Protein AF-A0AAP0QEM9-F1 (afdb_monomer_lite)

pLDDT: mean 70.26, std 10.12, range [51.69, 87.62]

Sequence (65 aa):
MKPQLLVEASKATGSVKFYETAFGAVEISRNMETKRMVEQELNSRLSAPHFMSLPFPMILFSLFR

Foldseek 3Di:
DDDDDDDDPVCCVVVVVVCCVVPVDDDPDDDPDDPVNVVVVQVVLCPPVPLVPDPPVVNVVSNVD

Structure (mmCIF, N/CA/C/O backbone):
data_AF-A0AAP0QEM9-F1
#
_entry.id   AF-A0AAP0QEM9-F1
#
loop_
_atom_site.group_PDB
_atom_site.id
_atom_site.type_symbol
_atom_site.label_atom_id
_atom_site.label_alt_id
_atom_site.label_comp_id
_atom_site.label_asym_id
_atom_site.label_entity_id
_atom_site.label_seq_id
_atom_site.pdbx_PDB_ins_code
_atom_site.Cartn_x
_atom_site.Cartn_y
_atom_site.Cartn_z
_atom_site.occupancy
_atom_site.B_iso_or_equiv
_atom_site.auth_seq_id
_atom_site.auth_comp_id
_atom_site.auth_asym_id
_atom_site.auth_atom_id
_atom_site.pdbx_PDB_model_num
ATOM 1 N N . MET A 1 1 ? -17.640 -13.015 -1.865 1.00 72.56 1 MET A N 1
ATOM 2 C CA . MET A 1 1 ? -16.755 -11.954 -2.397 1.00 72.56 1 MET A CA 1
ATOM 3 C C . MET A 1 1 ? -16.173 -11.203 -1.209 1.00 72.56 1 MET A C 1
ATOM 5 O O . MET A 1 1 ? -16.958 -10.763 -0.379 1.00 72.56 1 MET A O 1
ATOM 9 N N . LYS A 1 2 ? -14.844 -11.130 -1.059 1.00 73.44 2 LYS A N 1
ATOM 10 C CA . LYS A 1 2 ? -14.205 -10.414 0.060 1.00 73.44 2 LYS A CA 1
ATOM 11 C C . LYS A 1 2 ? -13.775 -9.027 -0.444 1.00 73.44 2 LYS A C 1
ATOM 13 O O . LYS A 1 2 ? -13.028 -8.988 -1.422 1.00 73.44 2 LYS A O 1
ATOM 18 N N . PRO A 1 3 ? -14.275 -7.922 0.131 1.00 74.50 3 PRO A N 1
ATOM 19 C CA . PRO A 1 3 ? -13.934 -6.584 -0.339 1.00 74.50 3 PRO A CA 1
ATOM 20 C C . PRO A 1 3 ? -12.449 -6.295 -0.093 1.00 74.50 3 PRO A C 1
ATOM 22 O O . PRO A 1 3 ? -11.926 -6.591 0.980 1.00 74.50 3 PRO A O 1
ATOM 25 N N . GLN A 1 4 ? -11.777 -5.745 -1.104 1.00 77.81 4 GLN A N 1
ATOM 26 C CA . GLN A 1 4 ? -10.376 -5.325 -1.048 1.00 77.81 4 GLN A CA 1
ATOM 27 C C . GLN A 1 4 ? -10.320 -3.804 -1.201 1.00 77.81 4 GLN A C 1
ATOM 29 O O . GLN A 1 4 ? -11.036 -3.244 -2.031 1.00 77.81 4 GLN A O 1
ATOM 34 N N . LEU A 1 5 ? -9.490 -3.143 -0.395 1.00 77.19 5 LEU A N 1
ATOM 35 C CA . LEU A 1 5 ? -9.331 -1.691 -0.395 1.00 77.19 5 LEU A CA 1
ATOM 36 C C . LEU A 1 5 ? -7.861 -1.345 -0.616 1.00 77.19 5 LEU A C 1
ATOM 38 O O . LEU A 1 5 ? -6.994 -1.825 0.112 1.00 77.19 5 LEU A O 1
ATOM 42 N N . LEU A 1 6 ? -7.594 -0.492 -1.603 1.00 77.50 6 LEU A N 1
ATOM 43 C CA . LEU A 1 6 ? -6.259 0.027 -1.871 1.00 77.50 6 LEU A CA 1
ATOM 44 C C . LEU A 1 6 ? -6.069 1.350 -1.122 1.00 77.50 6 LEU A C 1
ATOM 46 O O . LEU A 1 6 ? -6.927 2.231 -1.179 1.00 77.50 6 LEU A O 1
ATOM 50 N N . VAL A 1 7 ? -4.957 1.476 -0.399 1.00 75.50 7 VAL A N 1
ATOM 51 C CA . VAL A 1 7 ? -4.644 2.643 0.432 1.00 75.50 7 VAL A CA 1
ATOM 52 C C . VAL A 1 7 ? -3.292 3.212 0.021 1.00 75.50 7 VAL A C 1
ATOM 54 O O . VAL A 1 7 ? -2.309 2.485 -0.081 1.00 75.50 7 VAL A O 1
ATOM 57 N N . GLU A 1 8 ? -3.244 4.528 -0.165 1.00 72.62 8 GLU A N 1
ATOM 58 C CA . GLU A 1 8 ? -2.022 5.274 -0.470 1.00 72.62 8 GLU A CA 1
ATOM 59 C C . GLU A 1 8 ? -0.924 5.083 0.588 1.00 72.62 8 GLU A C 1
ATOM 61 O O . GLU A 1 8 ? -1.165 5.214 1.795 1.00 72.62 8 GLU A O 1
ATOM 66 N N . ALA A 1 9 ? 0.313 4.855 0.134 1.00 67.38 9 ALA A N 1
ATOM 67 C CA . ALA A 1 9 ? 1.448 4.478 0.984 1.00 67.38 9 ALA A CA 1
ATOM 68 C C . ALA A 1 9 ? 1.739 5.498 2.101 1.00 67.38 9 ALA A C 1
ATOM 70 O O . ALA A 1 9 ? 2.044 5.120 3.233 1.00 67.38 9 ALA A O 1
ATOM 71 N N . SER A 1 10 ? 1.571 6.794 1.813 1.00 68.38 10 SER A N 1
ATOM 72 C CA . SER A 1 10 ? 1.780 7.886 2.777 1.00 68.38 10 SER A CA 1
ATOM 73 C C . SER A 1 10 ? 0.824 7.825 3.977 1.00 68.38 10 SER A C 1
ATOM 75 O O . SER A 1 10 ? 1.177 8.277 5.066 1.00 68.38 10 SER A O 1
ATOM 77 N N . LYS A 1 11 ? -0.367 7.239 3.803 1.00 72.44 11 LYS A N 1
ATOM 78 C CA . LYS A 1 11 ? -1.388 7.102 4.854 1.00 72.44 11 LYS A CA 1
ATOM 79 C C . LYS A 1 11 ? -1.602 5.652 5.299 1.00 72.44 11 LYS A C 1
ATOM 81 O O . LYS A 1 11 ? -2.352 5.422 6.247 1.00 72.44 11 LYS A O 1
ATOM 86 N N . ALA A 1 12 ? -0.903 4.696 4.683 1.00 75.00 12 ALA A N 1
ATOM 87 C CA . ALA A 1 12 ? -1.083 3.262 4.893 1.00 75.00 12 ALA A CA 1
ATOM 88 C C . ALA A 1 12 ? -1.040 2.866 6.373 1.00 75.00 12 ALA A C 1
ATOM 90 O O . ALA A 1 12 ? -1.946 2.200 6.851 1.00 75.00 12 ALA A O 1
ATOM 91 N N . THR A 1 13 ? -0.057 3.344 7.142 1.00 78.69 13 THR A N 1
ATOM 92 C CA . THR A 1 13 ? 0.076 2.970 8.561 1.00 78.69 13 THR A CA 1
ATOM 93 C C . THR A 1 13 ? -1.121 3.403 9.417 1.00 78.69 13 THR A C 1
ATOM 95 O O . THR A 1 13 ? -1.538 2.661 10.302 1.00 78.69 13 THR A O 1
ATOM 98 N N . GLY A 1 14 ? -1.673 4.597 9.180 1.00 83.25 14 GLY A N 1
ATOM 99 C CA . GLY A 1 14 ? -2.833 5.088 9.931 1.00 83.25 14 GLY A CA 1
ATOM 100 C C . GLY A 1 14 ? -4.122 4.390 9.505 1.00 83.25 14 GLY A C 1
ATOM 101 O O . GLY A 1 14 ? -4.920 3.980 10.343 1.00 83.25 14 GLY A O 1
ATOM 102 N N . SER A 1 15 ? -4.296 4.204 8.199 1.00 80.75 15 SER A N 1
ATOM 103 C CA . SER A 1 15 ? -5.476 3.557 7.637 1.00 80.75 15 SER A CA 1
ATOM 104 C C . SER A 1 15 ? -5.542 2.065 7.953 1.00 80.75 15 SER A C 1
ATOM 106 O O . SER A 1 15 ? -6.609 1.601 8.330 1.00 80.75 15 SER A O 1
ATOM 108 N N . VAL A 1 16 ? -4.433 1.322 7.868 1.00 81.62 16 VAL A N 1
ATOM 109 C CA . VAL A 1 16 ? -4.400 -0.107 8.231 1.00 81.62 16 VAL A CA 1
ATOM 110 C C . VAL A 1 16 ? -4.839 -0.286 9.684 1.00 81.62 16 VAL A C 1
ATOM 112 O O . VAL A 1 16 ? -5.778 -1.032 9.933 1.00 81.62 16 VAL A O 1
ATOM 115 N N . LYS A 1 17 ? -4.276 0.494 10.619 1.00 85.00 17 LYS A N 1
ATOM 116 C CA . LYS A 1 17 ? -4.682 0.466 12.036 1.00 85.00 17 LYS A CA 1
ATOM 117 C C . LYS A 1 17 ? -6.153 0.825 12.241 1.00 85.00 17 LYS A C 1
ATOM 119 O O . LYS A 1 17 ? -6.821 0.201 13.060 1.00 85.00 17 LYS A O 1
ATOM 124 N N . PHE A 1 18 ? -6.666 1.816 11.510 1.00 85.81 18 PHE A N 1
ATOM 125 C CA . PHE A 1 18 ? -8.082 2.175 11.563 1.00 85.81 18 PHE A CA 1
ATOM 126 C C . PHE A 1 18 ? -8.973 1.019 11.096 1.00 85.81 18 PHE A C 1
ATOM 128 O O . PHE A 1 18 ? -9.917 0.671 11.797 1.00 85.81 18 PHE A O 1
ATOM 135 N N . TYR A 1 19 ? -8.669 0.396 9.954 1.00 84.44 19 TYR A N 1
ATOM 136 C CA . TYR A 1 19 ? -9.484 -0.696 9.412 1.00 84.44 19 TYR A CA 1
ATOM 137 C C . TYR A 1 19 ? -9.371 -1.988 10.229 1.00 84.44 19 TYR A C 1
ATOM 139 O O . TYR A 1 19 ? -10.367 -2.690 10.405 1.00 84.44 19 TYR A O 1
ATOM 147 N N . GLU A 1 20 ? -8.194 -2.278 10.774 1.00 87.31 20 GLU A N 1
ATOM 148 C CA . GLU A 1 20 ? -7.985 -3.368 11.726 1.00 87.31 20 GLU A CA 1
ATOM 149 C C . GLU A 1 20 ? -8.823 -3.147 12.995 1.00 87.31 20 GLU A C 1
ATOM 151 O O . GLU A 1 20 ? -9.573 -4.029 13.403 1.00 87.31 20 GLU A O 1
ATOM 156 N N . THR A 1 21 ? -8.790 -1.938 13.562 1.00 87.62 21 THR A N 1
ATOM 157 C CA . THR A 1 21 ? -9.519 -1.613 14.802 1.00 87.62 21 THR A CA 1
ATOM 158 C C . THR A 1 21 ? -11.033 -1.539 14.595 1.00 87.62 21 THR A C 1
ATOM 160 O O . THR A 1 21 ? -11.796 -2.018 15.428 1.00 87.62 21 THR A O 1
ATOM 163 N N . ALA A 1 22 ? -11.489 -0.927 13.500 1.00 86.88 22 ALA A N 1
ATOM 164 C CA . ALA A 1 22 ? -12.910 -0.690 13.257 1.00 86.88 22 ALA A CA 1
ATOM 165 C C . ALA A 1 22 ? -13.637 -1.923 12.700 1.00 86.88 22 ALA A C 1
ATOM 167 O O . ALA A 1 22 ? -14.833 -2.079 12.938 1.00 86.88 22 ALA A O 1
ATOM 168 N N . PHE A 1 23 ? -12.936 -2.788 11.957 1.00 84.31 23 PHE A N 1
ATOM 169 C CA . PHE A 1 23 ? -13.565 -3.878 11.203 1.00 84.31 23 PHE A CA 1
ATOM 170 C C . PHE A 1 23 ? -12.864 -5.236 11.345 1.00 84.31 23 PHE A C 1
ATOM 172 O O . PHE A 1 23 ? -13.287 -6.194 10.698 1.00 84.31 23 PHE A O 1
ATOM 179 N N . GLY A 1 24 ? -11.794 -5.349 12.141 1.00 82.88 24 GLY A N 1
ATOM 180 C CA . GLY A 1 24 ? -10.997 -6.580 12.229 1.00 82.88 24 GLY A CA 1
ATOM 181 C C . GLY A 1 24 ? -10.318 -6.942 10.904 1.00 82.88 24 GLY A C 1
ATOM 182 O O . GLY A 1 24 ? -10.110 -8.120 10.611 1.00 82.88 24 GLY A O 1
ATOM 183 N N . ALA A 1 25 ? -10.053 -5.946 10.052 1.00 78.75 25 ALA A N 1
ATOM 184 C CA . ALA A 1 25 ? -9.444 -6.169 8.749 1.00 78.75 25 ALA A CA 1
ATOM 185 C C . ALA A 1 25 ? -7.996 -6.661 8.892 1.00 78.75 25 ALA A C 1
ATOM 187 O O . ALA A 1 25 ? -7.249 -6.186 9.740 1.00 78.75 25 ALA A O 1
ATOM 188 N N . VAL A 1 26 ? -7.597 -7.587 8.019 1.00 75.25 26 VAL A N 1
ATOM 189 C CA . VAL A 1 26 ? -6.236 -8.139 7.966 1.00 75.25 26 VAL A CA 1
ATOM 190 C C . VAL A 1 26 ? -5.520 -7.566 6.749 1.00 75.25 26 VAL A C 1
ATOM 192 O O . VAL A 1 26 ? -6.049 -7.619 5.637 1.00 75.25 26 VAL A O 1
ATOM 195 N N . GLU A 1 27 ? -4.319 -7.027 6.953 1.00 75.12 27 GLU A N 1
ATOM 196 C CA . GLU A 1 27 ? -3.451 -6.566 5.868 1.00 75.12 27 GLU A CA 1
ATOM 197 C C . GLU A 1 27 ? -2.983 -7.769 5.032 1.00 75.12 27 GLU A C 1
ATOM 199 O O . GLU A 1 27 ? -2.359 -8.692 5.547 1.00 75.12 27 GLU A O 1
ATOM 204 N N . ILE A 1 28 ? -3.320 -7.782 3.737 1.00 75.88 28 ILE A N 1
ATOM 205 C CA . ILE A 1 28 ? -3.005 -8.906 2.834 1.00 75.88 28 ILE A CA 1
ATOM 206 C C . ILE A 1 28 ? -1.627 -8.722 2.184 1.00 75.88 28 ILE A C 1
ATOM 208 O O . ILE A 1 28 ? -0.897 -9.688 1.982 1.00 75.88 28 ILE A O 1
ATOM 212 N N . SER A 1 29 ? -1.260 -7.485 1.849 1.00 70.62 29 SER A N 1
ATOM 213 C CA . SER A 1 29 ? 0.017 -7.167 1.212 1.00 70.62 29 SER A CA 1
ATOM 214 C C . SER A 1 29 ? 0.324 -5.683 1.344 1.00 70.62 29 SER A C 1
ATOM 216 O O . SER A 1 29 ? -0.557 -4.854 1.103 1.00 70.62 29 SER A O 1
ATOM 218 N N . ARG A 1 30 ? 1.584 -5.351 1.625 1.00 69.69 30 ARG A N 1
ATOM 219 C CA . ARG A 1 30 ? 2.069 -3.973 1.661 1.00 69.69 30 ARG A CA 1
ATOM 220 C C . ARG A 1 30 ? 3.116 -3.771 0.581 1.00 69.69 30 ARG A C 1
ATOM 222 O O . ARG A 1 30 ? 4.216 -4.306 0.681 1.00 69.69 30 ARG A O 1
ATOM 229 N N . ASN A 1 31 ? 2.782 -2.995 -0.444 1.00 67.69 31 ASN A N 1
ATOM 230 C CA . ASN A 1 31 ? 3.772 -2.588 -1.428 1.00 67.69 31 ASN A CA 1
ATOM 231 C C . ASN A 1 31 ? 4.561 -1.390 -0.870 1.00 67.69 31 ASN A C 1
ATOM 233 O O . ASN A 1 31 ? 4.030 -0.287 -0.754 1.00 67.69 31 ASN A O 1
ATOM 237 N N . MET A 1 32 ? 5.806 -1.643 -0.466 1.00 64.06 32 MET A N 1
ATOM 238 C CA . MET A 1 32 ? 6.738 -0.640 0.064 1.00 64.06 32 MET A CA 1
ATOM 239 C C . MET A 1 32 ? 7.718 -0.133 -1.003 1.00 64.06 32 MET A C 1
ATOM 241 O O . MET A 1 32 ? 8.697 0.526 -0.648 1.00 64.06 32 MET A O 1
ATOM 245 N N . GLU A 1 33 ? 7.469 -0.434 -2.283 1.00 57.19 33 GLU A N 1
ATOM 246 C CA . GLU A 1 33 ? 8.308 -0.019 -3.404 1.00 57.19 33 GLU A CA 1
ATOM 247 C C . GLU A 1 33 ? 8.424 1.511 -3.414 1.00 57.19 33 GLU A C 1
ATOM 249 O O . GLU A 1 33 ? 7.528 2.253 -3.824 1.00 57.19 33 GLU A O 1
ATOM 254 N N . THR A 1 34 ? 9.537 2.011 -2.887 1.00 57.03 34 THR A N 1
ATOM 255 C CA . THR A 1 34 ? 9.866 3.429 -2.973 1.00 57.03 34 THR A CA 1
ATOM 256 C C . THR A 1 34 ? 10.364 3.702 -4.384 1.00 57.03 34 THR A C 1
ATOM 258 O O . THR A 1 34 ? 11.014 2.861 -4.992 1.00 57.03 34 THR A O 1
ATOM 261 N N . LYS A 1 35 ? 10.134 4.909 -4.909 1.00 55.09 35 LYS A N 1
ATOM 262 C CA . LYS A 1 35 ? 10.620 5.333 -6.237 1.00 55.09 35 LYS A CA 1
ATOM 263 C C . LYS A 1 35 ? 12.118 5.020 -6.478 1.00 55.09 35 LYS A C 1
ATOM 265 O O . LYS A 1 35 ? 12.528 4.806 -7.611 1.00 55.09 35 LYS A O 1
ATOM 270 N N . ARG A 1 36 ? 12.920 4.944 -5.405 1.00 52.69 36 ARG A N 1
ATOM 271 C CA . ARG A 1 36 ? 14.335 4.539 -5.427 1.00 52.69 36 ARG A CA 1
ATOM 272 C C . ARG A 1 36 ? 14.582 3.049 -5.684 1.00 52.69 36 ARG A C 1
ATOM 274 O O . ARG A 1 36 ? 15.635 2.726 -6.214 1.00 52.69 36 ARG A O 1
ATOM 281 N N . MET A 1 37 ? 13.673 2.153 -5.308 1.00 51.69 37 MET A N 1
ATOM 282 C CA . MET A 1 37 ? 13.811 0.713 -5.563 1.00 51.69 37 MET A CA 1
ATOM 283 C C . MET A 1 37 ? 13.544 0.385 -7.038 1.00 51.69 37 MET A C 1
ATOM 285 O O . MET A 1 37 ? 14.314 -0.363 -7.631 1.00 51.69 37 MET A O 1
ATOM 289 N N . VAL A 1 38 ? 12.619 1.110 -7.680 1.00 52.78 38 VAL A N 1
ATOM 290 C CA . VAL A 1 38 ? 12.428 1.080 -9.141 1.00 52.78 38 VAL A CA 1
ATOM 291 C C . VAL A 1 38 ? 13.679 1.566 -9.879 1.00 52.78 38 VAL A C 1
ATOM 293 O O . VAL A 1 38 ? 14.100 0.950 -10.853 1.00 52.78 38 VAL A O 1
ATOM 296 N N . GLU A 1 39 ? 14.321 2.642 -9.407 1.00 54.62 39 GLU A N 1
ATOM 297 C CA . GLU A 1 39 ? 15.602 3.106 -9.964 1.00 54.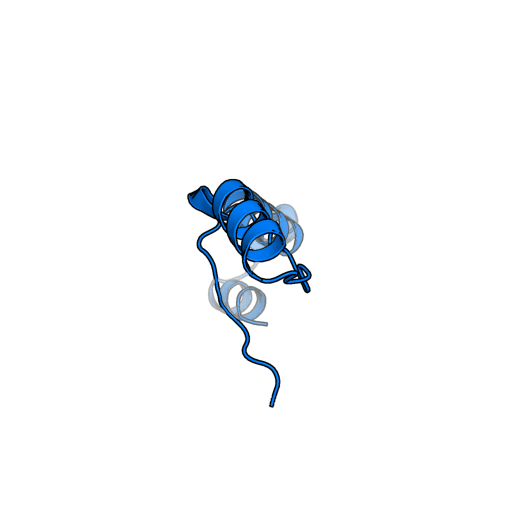62 39 GLU A CA 1
ATOM 298 C C . GLU A 1 39 ? 16.738 2.105 -9.713 1.00 54.62 39 GLU A C 1
ATOM 300 O O . GLU A 1 39 ? 17.574 1.910 -10.589 1.00 54.62 39 GLU A O 1
ATOM 305 N N . GLN A 1 40 ? 16.793 1.455 -8.547 1.00 56.72 40 GLN A N 1
ATOM 306 C CA . GLN A 1 40 ? 17.806 0.434 -8.260 1.00 56.72 40 GLN A CA 1
ATOM 307 C C . GLN A 1 40 ? 17.612 -0.835 -9.092 1.00 56.72 40 GLN A C 1
ATOM 309 O O . GLN A 1 40 ? 18.606 -1.391 -9.552 1.00 56.72 40 GLN A O 1
ATOM 314 N N . GLU A 1 41 ? 16.376 -1.271 -9.337 1.00 58.31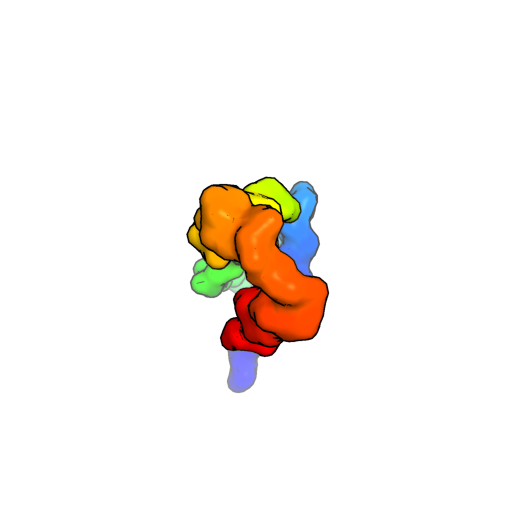 41 GLU A N 1
ATOM 315 C CA . GLU A 1 41 ? 16.098 -2.390 -10.240 1.00 58.31 41 GLU A CA 1
ATOM 316 C C . GLU A 1 41 ? 16.392 -2.017 -11.699 1.00 58.31 41 GLU A C 1
ATOM 318 O O . GLU A 1 41 ? 16.967 -2.802 -12.451 1.00 58.31 41 GLU A O 1
ATOM 323 N N . LEU A 1 42 ? 16.083 -0.785 -12.102 1.00 58.28 42 LEU A N 1
ATOM 324 C CA . LEU A 1 42 ? 16.430 -0.286 -13.430 1.00 58.28 42 LEU A CA 1
ATOM 325 C C . LEU A 1 42 ? 17.958 -0.192 -13.602 1.00 58.28 42 LEU A C 1
ATOM 327 O O . LEU A 1 42 ? 18.491 -0.630 -14.618 1.00 58.28 42 LEU A O 1
ATOM 331 N N . ASN A 1 43 ? 18.682 0.273 -12.583 1.00 56.84 43 ASN A N 1
ATOM 332 C CA . ASN A 1 43 ? 20.146 0.310 -12.573 1.00 56.84 43 ASN A CA 1
ATOM 333 C C . ASN A 1 43 ? 20.784 -1.089 -12.481 1.00 56.84 43 ASN A C 1
ATOM 335 O O . ASN A 1 43 ? 21.873 -1.287 -13.012 1.00 56.84 43 ASN A O 1
ATOM 339 N N . SER A 1 44 ? 20.141 -2.073 -11.843 1.00 60.16 44 SER A N 1
ATOM 340 C CA . SER A 1 44 ? 20.652 -3.453 -11.792 1.00 60.16 44 SER A CA 1
ATOM 341 C C . SER A 1 44 ? 20.425 -4.204 -13.106 1.00 60.16 44 SER A C 1
ATOM 343 O O . SER A 1 44 ? 21.274 -4.997 -13.516 1.00 60.16 44 SER A O 1
ATOM 345 N N . ARG A 1 45 ? 19.327 -3.903 -13.814 1.00 58.88 45 ARG A N 1
ATOM 346 C CA . ARG A 1 45 ? 19.075 -4.361 -15.191 1.00 58.88 45 ARG A CA 1
ATOM 347 C C . ARG A 1 45 ? 20.051 -3.733 -16.193 1.00 58.88 45 ARG A C 1
ATOM 349 O O . ARG A 1 45 ? 20.387 -4.360 -17.196 1.00 58.88 45 ARG A O 1
ATOM 356 N N . LEU A 1 46 ? 20.536 -2.523 -15.914 1.00 59.94 46 LEU A N 1
ATOM 357 C CA . LEU A 1 46 ? 21.473 -1.774 -16.751 1.00 59.94 46 LEU A CA 1
ATOM 358 C C . LEU A 1 46 ? 22.889 -1.793 -16.158 1.00 59.94 46 LEU A C 1
ATOM 360 O O . LEU A 1 46 ? 23.368 -0.804 -15.609 1.00 59.94 46 LEU A O 1
ATOM 364 N N . SER A 1 47 ? 23.605 -2.910 -16.302 1.00 57.72 47 SER A N 1
ATOM 365 C CA . SER A 1 47 ? 25.041 -2.934 -15.996 1.00 57.72 47 SER A CA 1
ATOM 366 C C . SER A 1 47 ? 25.778 -1.922 -16.893 1.00 57.72 47 SER A C 1
ATOM 368 O O . SER A 1 47 ? 25.905 -2.107 -18.107 1.00 57.72 47 SER A O 1
ATOM 370 N N . ALA A 1 48 ? 26.252 -0.835 -16.277 1.00 59.38 48 ALA A N 1
ATOM 371 C CA . ALA A 1 48 ? 26.809 0.357 -16.918 1.00 5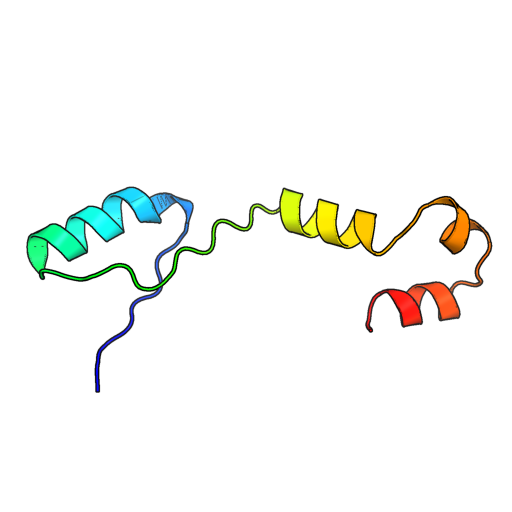9.38 48 ALA A CA 1
ATOM 372 C C . ALA A 1 48 ? 27.873 0.138 -18.022 1.00 59.38 48 ALA A C 1
ATOM 374 O O . ALA A 1 48 ? 27.851 0.899 -18.991 1.00 59.38 48 ALA A O 1
ATOM 375 N N . PRO A 1 49 ? 28.788 -0.857 -17.969 1.00 60.19 49 PRO A N 1
ATOM 376 C CA . PRO A 1 49 ? 29.779 -1.004 -19.036 1.00 60.19 49 PRO A CA 1
ATOM 377 C C . PRO A 1 49 ? 29.201 -1.596 -20.327 1.00 60.19 49 PRO A C 1
ATOM 379 O O . PRO A 1 49 ? 29.790 -1.413 -21.389 1.00 60.19 49 PRO A O 1
ATOM 382 N N . HIS A 1 50 ? 28.068 -2.305 -20.264 1.00 62.44 50 HIS A N 1
ATOM 383 C CA . HIS A 1 50 ? 27.534 -3.000 -21.434 1.00 62.44 50 HIS A CA 1
ATOM 384 C C . HIS A 1 50 ? 26.730 -2.068 -22.343 1.00 62.44 50 HIS A C 1
ATOM 386 O O . HIS A 1 50 ? 26.851 -2.151 -23.551 1.00 62.44 50 HIS A O 1
ATOM 392 N N . PHE A 1 51 ? 25.951 -1.146 -21.781 1.00 58.22 51 PHE A N 1
ATOM 393 C CA . PHE A 1 51 ? 25.045 -0.280 -22.541 1.00 58.22 51 PHE A CA 1
ATOM 394 C C . PHE A 1 51 ? 25.752 0.869 -23.274 1.00 58.22 51 PHE A C 1
ATOM 396 O O . PHE A 1 51 ? 25.327 1.260 -24.357 1.00 58.22 51 PHE A O 1
ATOM 403 N N . MET A 1 52 ? 26.859 1.377 -22.719 1.00 62.59 52 MET A N 1
ATOM 404 C CA . MET A 1 52 ? 27.641 2.472 -23.314 1.00 62.59 52 MET A CA 1
ATOM 405 C C . MET A 1 52 ? 28.298 2.101 -24.655 1.00 62.59 52 MET A C 1
ATOM 407 O O . MET A 1 52 ? 28.770 2.985 -25.366 1.00 62.59 52 MET A O 1
ATOM 411 N N . SER A 1 53 ? 28.337 0.810 -25.006 1.00 68.38 53 SER A N 1
ATOM 412 C CA . SER A 1 53 ? 28.875 0.310 -26.275 1.00 68.38 53 SER A CA 1
ATOM 413 C C . SER A 1 53 ? 27.800 -0.151 -27.267 1.00 68.38 53 SER A C 1
ATOM 415 O O . SER A 1 53 ? 28.142 -0.505 -28.397 1.00 68.38 53 SER A O 1
ATOM 417 N N . LEU A 1 54 ? 26.512 -0.142 -26.891 1.00 71.25 54 LEU A N 1
ATOM 418 C CA . LEU A 1 54 ? 25.430 -0.633 -27.749 1.00 71.25 54 LEU A CA 1
ATOM 419 C C . LEU A 1 54 ? 24.778 0.501 -28.550 1.00 71.25 54 LEU A C 1
ATOM 421 O O . LEU A 1 54 ? 24.601 1.610 -28.046 1.00 71.25 54 LEU A O 1
ATOM 425 N N . PRO A 1 55 ? 24.345 0.226 -29.791 1.00 79.06 55 PRO A N 1
ATOM 426 C CA . PRO A 1 55 ? 23.588 1.192 -30.571 1.00 79.06 55 PRO A CA 1
ATOM 427 C C . PRO A 1 55 ? 22.199 1.433 -29.948 1.00 79.06 55 PRO A C 1
ATOM 429 O O . PRO A 1 55 ? 21.563 0.515 -29.425 1.00 79.06 55 PRO A O 1
ATOM 432 N N . PHE A 1 56 ? 21.697 2.669 -30.066 1.00 74.06 56 PHE A N 1
ATOM 433 C CA . PHE A 1 56 ? 20.398 3.145 -29.548 1.00 74.06 56 PHE A CA 1
ATOM 434 C C . PHE A 1 56 ? 19.194 2.178 -29.695 1.00 74.06 56 PHE A C 1
ATOM 436 O O . PHE A 1 56 ? 18.411 2.064 -28.751 1.00 74.06 56 PHE A O 1
ATOM 443 N N . PRO A 1 57 ? 19.010 1.429 -30.802 1.00 77.44 57 PRO A N 1
ATOM 444 C CA . PRO A 1 57 ? 17.921 0.449 -30.881 1.00 77.44 57 PRO A CA 1
ATOM 445 C C . PRO A 1 57 ? 18.058 -0.741 -29.910 1.00 77.44 57 PRO A C 1
ATOM 447 O O . PRO A 1 57 ? 17.056 -1.218 -29.382 1.00 77.44 57 PRO A O 1
ATOM 450 N N . MET A 1 58 ? 19.276 -1.217 -29.633 1.00 77.44 58 MET A N 1
ATOM 451 C CA . MET A 1 58 ? 19.522 -2.352 -28.720 1.00 77.44 58 MET A CA 1
ATOM 452 C C . MET A 1 58 ? 19.331 -1.970 -27.251 1.00 77.44 58 MET A C 1
ATOM 454 O O . MET A 1 58 ? 18.842 -2.757 -26.440 1.00 77.44 58 MET A O 1
ATOM 458 N N . ILE A 1 59 ? 19.674 -0.726 -26.940 1.00 76.00 59 ILE A N 1
ATOM 459 C CA . ILE A 1 59 ? 19.379 -0.043 -25.684 1.00 76.00 59 ILE A CA 1
ATOM 460 C C . ILE A 1 59 ? 17.873 -0.089 -25.383 1.00 76.00 59 ILE A C 1
ATOM 462 O O . ILE A 1 59 ? 17.463 -0.531 -24.310 1.00 76.00 59 ILE A O 1
ATOM 466 N N . LEU A 1 60 ? 17.052 0.313 -26.359 1.00 75.44 60 LEU A N 1
ATOM 467 C CA . LEU A 1 60 ? 15.599 0.357 -26.225 1.00 75.44 60 LEU A CA 1
ATOM 468 C C . LEU A 1 6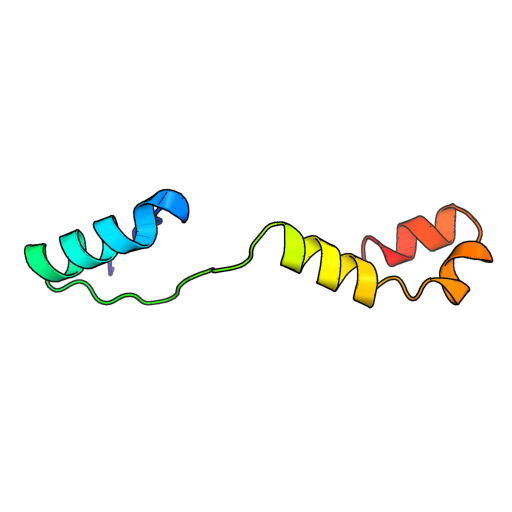0 ? 15.023 -1.050 -26.024 1.00 75.44 60 LEU A C 1
ATOM 470 O O . LEU A 1 60 ? 14.239 -1.275 -25.108 1.00 75.44 60 LEU A O 1
ATOM 474 N N . PHE A 1 61 ? 15.483 -2.021 -26.817 1.00 76.19 61 PHE A N 1
ATOM 475 C CA . PHE A 1 61 ? 15.064 -3.420 -26.695 1.00 76.19 61 PHE A CA 1
ATOM 476 C C . PHE A 1 61 ? 15.343 -4.013 -25.303 1.00 76.19 61 PHE A C 1
ATOM 478 O O . PHE A 1 61 ? 14.566 -4.822 -24.807 1.00 76.19 61 PHE A O 1
ATOM 485 N N . SER A 1 62 ? 16.424 -3.583 -24.648 1.00 64.44 62 SER A N 1
ATOM 486 C CA . SER A 1 62 ? 16.805 -4.069 -23.315 1.00 64.44 62 SER A CA 1
ATOM 487 C C . SER A 1 62 ? 15.962 -3.464 -22.185 1.00 64.44 62 SER A C 1
ATOM 489 O O . SER A 1 62 ? 15.815 -4.089 -21.138 1.00 64.44 62 SER A O 1
ATOM 491 N N . LEU A 1 63 ? 15.402 -2.266 -22.392 1.00 69.25 63 LEU A N 1
ATOM 492 C CA . LEU A 1 63 ? 14.553 -1.559 -21.424 1.00 69.25 63 LEU A CA 1
ATOM 493 C C . LEU A 1 63 ? 13.097 -2.046 -21.420 1.00 69.25 63 LEU A C 1
ATOM 495 O O . LEU A 1 63 ? 12.439 -1.967 -20.387 1.00 69.25 63 LEU A O 1
ATOM 499 N N . PHE A 1 64 ? 12.593 -2.526 -22.560 1.00 75.44 64 PHE A N 1
ATOM 500 C CA . PHE A 1 64 ?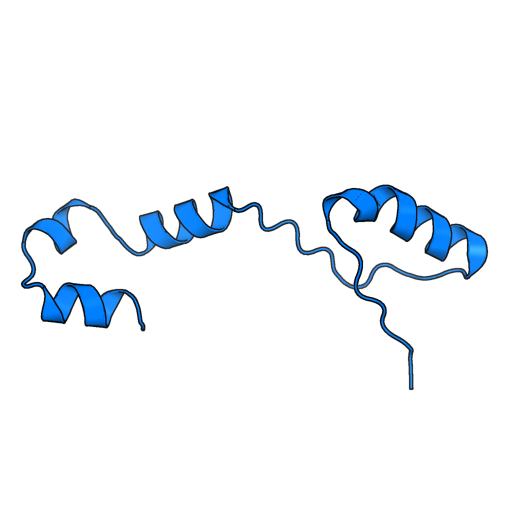 11.195 -2.951 -22.732 1.00 75.44 64 PHE A CA 1
ATOM 501 C C . PHE A 1 64 ? 10.999 -4.479 -22.723 1.00 75.44 64 PHE A C 1
ATOM 503 O O . PHE A 1 64 ? 9.927 -4.952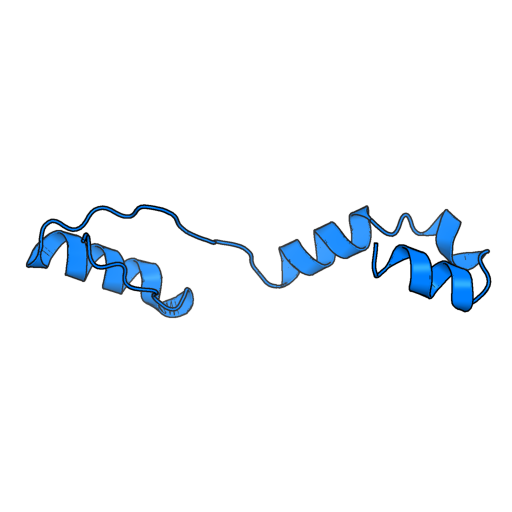 -23.100 1.00 75.44 64 PHE A O 1
ATOM 510 N N . ARG A 1 65 ? 12.018 -5.244 -22.310 1.00 61.88 65 ARG A N 1
ATOM 511 C CA . ARG A 1 65 ? 11.950 -6.700 -22.111 1.00 61.88 65 ARG A CA 1
ATOM 512 C C . ARG A 1 65 ? 11.558 -7.054 -20.679 1.00 61.88 65 ARG A C 1
ATOM 514 O O . ARG A 1 65 ? 10.710 -7.958 -20.537 1.00 61.88 65 ARG A O 1
#

Secondary structure (DSSP, 8-state):
--------TTTHHHHHHHHHHHH-----------HHHHHHHHHHHS-HHHHTTS-HHHHHHHH--

Radius of gyration: 19.51 Å; chains: 1; bounding box: 46×20×46 Å

InterPro domains:
  IPR029068 Glyoxalase/Bleomycin resistance protein/Dihydroxybiphenyl dioxygenase [G3DSA:3.10.180.10] (1-54)
  IPR054576 Glyoxalase At5g48480-like, N-terminal [PF22656] (4-48)

Organism: NCBI:txid2935761